Protein AF-A0A821N1W9-F1 (afdb_monomer)

Nearest PDB structures (foldseek):
  8ym1-assembly4_E  TM=4.774E-01  e=5.770E+00  Swine acute diarrhea syndrome coronavirus
  8wqk-assembly3_C  TM=3.440E-01  e=3.605E+00  Porcine epidemic diarrhea virus

Sequence (63 aa):
MSERYGFSLTTFSPSGKLVQIEYALNAVNAGSPAVGIKALNGVVLATEKKNKSLLHDDRTIHK

Solvent-accessible surface area (backbone atoms only — not comparable to full-atom values): 4429 Å² total; per-residue (Å²): 133,79,82,89,69,93,63,78,93,68,57,70,44,100,85,70,41,53,57,63,58,56,52,49,52,53,54,56,70,72,44,72,62,70,51,74,48,83,56,98,89,49,71,49,77,50,64,63,84,81,70,94,48,92,85,59,66,69,91,78,67,86,132

pLDDT: mean 87.24, std 9.57, range [50.91, 97.81]

InterPro domains:
  IPR000426 Proteasome alpha-subunit, N-terminal domain [PF10584] (7-27)
  IPR000426 Proteasome alpha-subunit, N-terminal domain [PS00388] (5-27)
  IPR000426 Proteasome alpha-subunit, N-terminal domain [SM00948] (5-27)
  IPR001353 Proteasome, subunit alpha/beta [PF00227] (28-63)
  IPR029055 Nucleophile aminohydrolases, N-terminal [G3DSA:3.60.20.10] (1-63)
  IPR029055 Nucleophile aminohydrolases, N-terminal [SSF56235] (4-63)
  IPR050115 Proteasome subunit alpha [PTHR11599] (9-63)

Organism: NCBI:txid392030

Foldseek 3Di:
DPDPDPDDPFDADPVRDRVVVVVVVVVVVVDWDKDKDDDPVDIDIDTDDDDPDPPDDPVVDDD

Radius of gyration: 18.9 Å; Cα contacts (8 Å, |Δi|>4): 39; chains: 1; bounding box: 45×31×48 Å

Structure (mmCIF, N/CA/C/O backbone):
data_AF-A0A821N1W9-F1
#
_entry.id   AF-A0A821N1W9-F1
#
loop_
_atom_site.group_PDB
_atom_site.id
_atom_site.type_symbol
_atom_site.label_atom_id
_atom_site.label_alt_id
_atom_site.label_comp_id
_atom_site.label_asym_id
_atom_site.label_entity_id
_atom_site.label_seq_id
_atom_site.pdbx_PDB_ins_code
_atom_site.Cartn_x
_atom_site.Cartn_y
_atom_site.Cartn_z
_atom_site.occupancy
_atom_site.B_iso_or_equiv
_atom_site.auth_seq_id
_atom_site.auth_comp_id
_atom_site.auth_asym_id
_atom_site.auth_atom_id
_atom_site.pdbx_PDB_model_num
ATOM 1 N N . MET A 1 1 ? -5.343 -25.994 23.226 1.00 50.91 1 MET A N 1
ATOM 2 C CA . MET A 1 1 ? -5.660 -24.615 23.652 1.00 50.91 1 MET A CA 1
ATOM 3 C C . MET A 1 1 ? -6.779 -24.122 22.758 1.00 50.91 1 MET A C 1
ATOM 5 O O . MET A 1 1 ? -6.551 -24.006 21.566 1.00 50.91 1 MET A O 1
ATOM 9 N N . SER A 1 2 ? -7.987 -23.943 23.288 1.00 63.34 2 SER A N 1
ATOM 10 C CA . SER A 1 2 ? -9.107 -23.370 22.533 1.00 63.34 2 SER A CA 1
ATOM 11 C C . SER A 1 2 ? -8.848 -21.880 22.293 1.00 63.34 2 SER A C 1
ATOM 13 O O . SER A 1 2 ? -8.506 -21.171 23.244 1.00 63.34 2 SER A O 1
ATOM 15 N N . GLU A 1 3 ? -8.995 -21.404 21.057 1.00 67.38 3 GLU A N 1
ATOM 16 C CA . GLU A 1 3 ? -8.948 -19.971 20.750 1.00 67.38 3 GLU A CA 1
ATOM 17 C C . GLU A 1 3 ? -10.028 -19.244 21.569 1.00 67.38 3 GLU A C 1
ATOM 19 O O . GLU A 1 3 ? -11.222 -19.475 21.406 1.00 67.38 3 GLU A O 1
ATOM 24 N N . ARG A 1 4 ? -9.609 -18.398 22.521 1.00 67.44 4 ARG A N 1
ATOM 25 C CA . ARG A 1 4 ? -10.493 -17.703 23.483 1.00 67.44 4 ARG A CA 1
ATOM 26 C C . ARG A 1 4 ? -11.196 -16.468 22.904 1.00 67.44 4 ARG A C 1
ATOM 28 O O . ARG A 1 4 ? -11.714 -15.655 23.662 1.00 67.44 4 ARG A O 1
ATOM 35 N N . TYR A 1 5 ? -11.213 -16.311 21.585 1.00 68.62 5 TYR A N 1
ATOM 36 C CA . TYR A 1 5 ? -11.810 -15.165 20.905 1.00 68.62 5 TYR A CA 1
ATOM 37 C C . TYR A 1 5 ? -12.922 -15.647 19.973 1.00 68.62 5 TYR A C 1
ATOM 39 O O . TYR A 1 5 ? -12.712 -15.857 18.788 1.00 68.62 5 TYR A O 1
ATOM 47 N N . GLY A 1 6 ? -14.122 -15.834 20.529 1.00 72.06 6 GLY A N 1
ATOM 48 C CA . GLY A 1 6 ? -15.336 -16.161 19.766 1.00 72.06 6 GLY A CA 1
ATOM 49 C C . GLY A 1 6 ? -16.069 -14.937 19.200 1.00 72.06 6 GLY A C 1
ATOM 50 O O . GLY A 1 6 ? -17.208 -15.061 18.761 1.00 72.06 6 GLY A O 1
ATOM 51 N N . PHE A 1 7 ? -15.462 -13.747 19.264 1.00 75.50 7 PHE A N 1
ATOM 52 C CA . PHE A 1 7 ? -16.060 -12.481 18.838 1.00 75.50 7 PHE A CA 1
ATOM 53 C C . PHE A 1 7 ? -15.195 -11.783 17.783 1.00 75.50 7 PHE A C 1
ATOM 55 O O . PHE A 1 7 ? -13.976 -11.948 17.754 1.00 75.50 7 PHE A O 1
ATOM 62 N N . SER A 1 8 ? -15.832 -10.989 16.917 1.00 79.94 8 SER A N 1
ATOM 63 C CA . SER A 1 8 ? -15.123 -10.233 15.878 1.00 79.94 8 SER A CA 1
ATOM 64 C C . SER A 1 8 ? -14.189 -9.188 16.496 1.00 79.94 8 SER A C 1
ATOM 66 O O . SER A 1 8 ? -14.618 -8.374 17.311 1.00 79.94 8 SER A O 1
ATOM 68 N N . LEU A 1 9 ? -12.929 -9.164 16.053 1.00 82.94 9 LEU A N 1
ATOM 69 C CA . LEU A 1 9 ? -11.938 -8.145 16.431 1.00 82.94 9 LEU A CA 1
ATOM 70 C C . LEU A 1 9 ? -12.121 -6.817 15.672 1.00 82.94 9 LEU A C 1
ATOM 72 O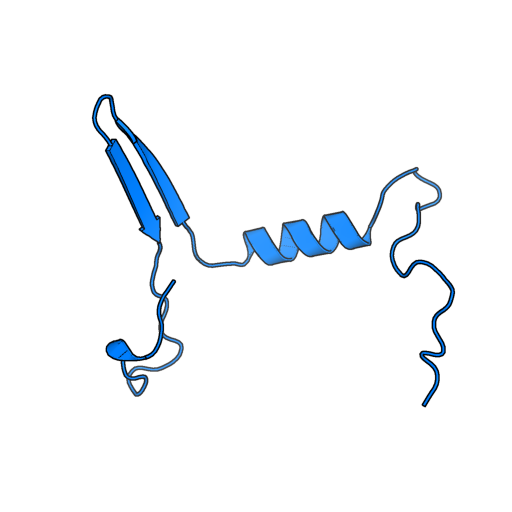 O . LEU A 1 9 ? -11.473 -5.824 15.992 1.00 82.94 9 LEU A O 1
ATOM 76 N N . THR A 1 10 ? -12.998 -6.790 14.664 1.00 83.06 10 THR A N 1
ATOM 77 C CA . THR A 1 10 ? -13.358 -5.588 13.901 1.00 83.06 10 THR A CA 1
ATOM 78 C C . THR A 1 10 ? -14.850 -5.315 14.070 1.00 83.06 10 THR A C 1
ATOM 80 O O . THR A 1 10 ? -15.684 -6.110 13.636 1.00 83.06 10 THR A O 1
ATOM 83 N N . THR A 1 11 ? -15.189 -4.199 14.715 1.00 86.62 11 THR A N 1
ATOM 84 C CA . THR A 1 11 ? -16.570 -3.788 15.011 1.00 86.62 11 THR A CA 1
ATOM 85 C C . THR A 1 11 ? -16.846 -2.380 14.495 1.00 86.62 11 THR A C 1
ATOM 87 O O . THR A 1 11 ? -15.930 -1.565 14.358 1.00 86.62 11 THR A O 1
ATOM 90 N N . PHE A 1 12 ? -18.118 -2.082 14.226 1.00 88.94 12 PHE A N 1
ATOM 91 C CA . PHE A 1 12 ? -18.555 -0.734 13.871 1.00 88.94 12 PHE A CA 1
ATOM 92 C C . PHE A 1 12 ? -18.384 0.226 15.052 1.00 88.94 12 PHE A C 1
ATOM 94 O O . PHE A 1 12 ? -18.727 -0.099 16.189 1.00 88.94 12 PHE A O 1
ATOM 101 N N . SER A 1 13 ? -17.860 1.419 14.779 1.00 87.12 13 SER A N 1
ATOM 102 C CA . SER A 1 13 ? -17.896 2.552 15.700 1.00 87.12 13 SER A CA 1
ATOM 103 C C . SER A 1 13 ? -19.320 3.125 15.792 1.00 87.12 13 SER A C 1
ATOM 105 O O . SER A 1 13 ? -20.140 2.880 14.904 1.00 87.12 13 SER A O 1
ATOM 107 N N . PRO A 1 14 ? -19.615 3.983 16.786 1.00 86.94 14 PRO A N 1
ATOM 108 C CA . PRO A 1 14 ? -20.879 4.728 16.845 1.00 86.94 14 PRO A CA 1
ATOM 109 C C . PRO A 1 14 ? -21.173 5.578 15.595 1.00 86.94 14 PRO A C 1
ATOM 111 O O . PRO A 1 14 ? -22.319 5.914 15.330 1.00 86.94 14 PRO A O 1
ATOM 114 N N . SER A 1 15 ? -20.142 5.911 14.813 1.00 89.00 15 SER A N 1
ATOM 115 C CA . SER A 1 15 ? -20.252 6.618 13.533 1.00 89.00 15 SER A CA 1
ATOM 116 C C . SER A 1 15 ? -20.439 5.697 12.317 1.00 89.00 15 SER A C 1
ATOM 118 O O . SER A 1 15 ? -20.453 6.185 11.190 1.00 89.00 15 SER A O 1
ATOM 120 N N . GLY A 1 16 ? -20.554 4.379 12.515 1.00 89.38 16 GLY A N 1
ATOM 121 C CA . GLY A 1 16 ? -20.731 3.390 11.445 1.00 89.38 16 GLY A CA 1
ATOM 122 C C . GLY A 1 16 ? -19.447 3.014 10.699 1.00 89.38 16 GLY A C 1
ATOM 123 O O . GLY A 1 16 ? -19.510 2.380 9.649 1.00 89.38 16 GLY A O 1
ATOM 124 N N . LYS A 1 17 ? -18.271 3.383 11.219 1.00 87.25 17 LYS A N 1
ATOM 125 C CA . LYS A 1 17 ? -16.974 3.101 10.589 1.00 87.25 17 LYS A CA 1
ATOM 126 C C . LYS A 1 17 ? -16.332 1.845 11.161 1.00 87.25 17 LYS A C 1
ATOM 128 O O . LYS A 1 17 ? -16.444 1.567 12.352 1.00 87.25 17 LYS A O 1
ATOM 133 N N . LEU A 1 18 ? -15.586 1.122 10.331 1.00 90.81 18 LEU A N 1
ATOM 134 C CA . LEU A 1 18 ? -14.729 0.024 10.777 1.00 90.81 18 LEU A CA 1
ATOM 135 C C . LEU A 1 18 ? -13.314 0.557 10.992 1.00 90.81 18 LEU A C 1
ATOM 137 O O . LEU A 1 18 ? -12.490 0.569 10.082 1.00 90.81 18 LEU A O 1
ATOM 141 N N . VAL A 1 19 ? -13.035 1.011 12.211 1.00 89.56 19 VAL A N 1
ATOM 142 C CA . VAL A 1 19 ? -11.784 1.718 12.537 1.00 89.56 19 VAL A CA 1
ATOM 143 C C . VAL A 1 19 ? -10.544 0.848 12.280 1.00 89.56 19 VAL A C 1
ATOM 145 O O . VAL A 1 19 ? -9.528 1.344 11.805 1.00 89.56 19 VAL A O 1
ATOM 148 N N . GLN A 1 20 ? -10.642 -0.471 12.487 1.00 92.12 20 GLN A N 1
ATOM 149 C CA . GLN A 1 20 ? -9.550 -1.403 12.166 1.00 92.12 20 GLN A CA 1
ATOM 150 C C . GLN A 1 20 ? -9.201 -1.423 10.668 1.00 92.12 20 GLN A C 1
ATOM 152 O O . GLN A 1 20 ? -8.036 -1.585 10.313 1.00 92.12 20 GLN A O 1
ATOM 157 N N . ILE A 1 21 ? -10.175 -1.195 9.780 1.00 92.88 21 ILE A N 1
ATOM 158 C CA . ILE A 1 21 ? -9.924 -1.080 8.335 1.00 92.88 21 ILE A CA 1
ATOM 159 C 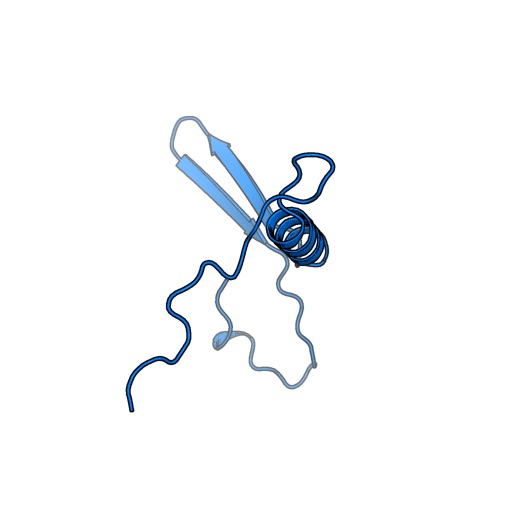C . ILE A 1 21 ? -9.215 0.239 8.023 1.00 92.88 21 ILE A C 1
ATOM 161 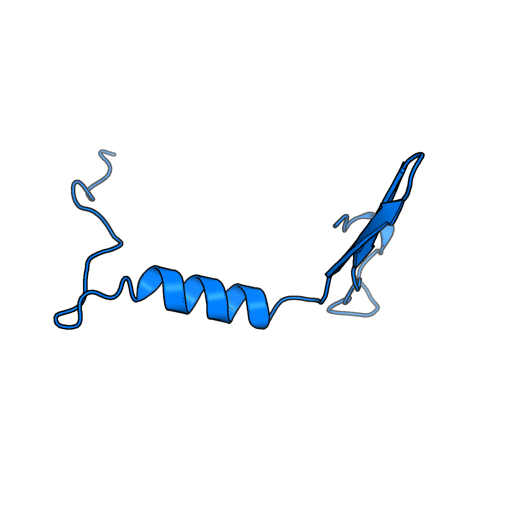O O . ILE A 1 21 ? -8.281 0.259 7.226 1.00 92.88 21 ILE A O 1
ATOM 165 N N . GLU A 1 22 ? -9.606 1.335 8.676 1.00 91.81 22 GLU A N 1
ATOM 166 C CA . GLU A 1 22 ? -8.927 2.626 8.513 1.00 91.81 22 GLU A CA 1
ATOM 167 C C . GLU A 1 22 ? -7.461 2.544 8.975 1.00 91.81 22 GLU A C 1
ATOM 169 O O . GLU A 1 22 ? -6.563 3.032 8.289 1.00 91.81 22 GLU A O 1
ATOM 174 N N . TYR A 1 23 ? -7.189 1.851 10.085 1.00 93.69 23 TYR A N 1
ATOM 175 C CA . TYR 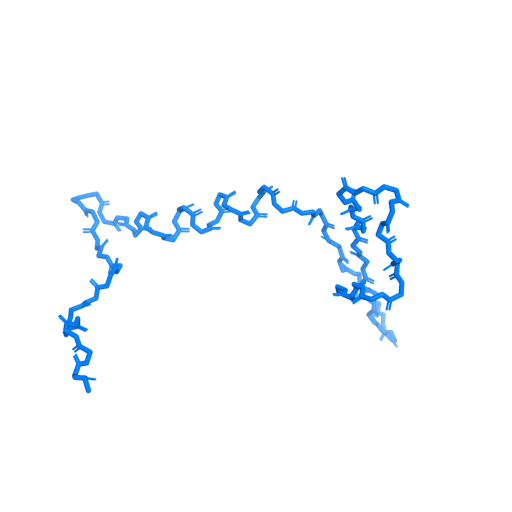A 1 23 ? -5.821 1.586 10.537 1.00 93.69 23 TYR A CA 1
ATOM 176 C C . TYR A 1 23 ? -5.029 0.727 9.551 1.00 93.69 23 TYR A C 1
ATOM 178 O O . TYR A 1 23 ? -3.871 1.039 9.270 1.00 93.69 23 TYR A O 1
ATOM 186 N N . ALA A 1 24 ? -5.649 -0.306 8.980 1.00 94.56 24 ALA A N 1
ATOM 187 C CA . ALA A 1 24 ? -5.013 -1.123 7.954 1.00 94.56 24 ALA A CA 1
ATOM 188 C C . ALA A 1 24 ? -4.665 -0.297 6.702 1.00 94.56 24 ALA A C 1
ATOM 190 O O . ALA A 1 24 ? -3.549 -0.398 6.197 1.00 94.56 24 ALA A O 1
ATOM 191 N N . LEU A 1 25 ? -5.567 0.574 6.238 1.00 95.38 25 LEU A N 1
ATOM 192 C CA . LEU A 1 25 ? -5.307 1.467 5.102 1.00 95.38 25 LEU A CA 1
ATOM 193 C C . LEU A 1 25 ? -4.165 2.449 5.392 1.00 95.38 25 LEU A C 1
ATOM 195 O O . LEU A 1 25 ? -3.297 2.652 4.544 1.00 95.38 25 LEU A O 1
ATOM 199 N N . ASN A 1 26 ? -4.110 3.007 6.601 1.00 95.56 26 ASN A N 1
ATOM 200 C CA . ASN A 1 26 ? -2.999 3.865 7.014 1.00 95.56 26 ASN A CA 1
ATOM 201 C C . ASN A 1 26 ? -1.663 3.105 7.038 1.00 95.56 26 ASN A C 1
ATOM 203 O O . ASN A 1 26 ? -0.641 3.653 6.625 1.00 95.56 26 ASN A O 1
ATOM 207 N N . ALA A 1 27 ? -1.664 1.838 7.462 1.00 94.69 27 ALA A N 1
ATOM 208 C CA . ALA A 1 27 ? -0.476 0.988 7.420 1.00 94.69 27 ALA A CA 1
ATOM 209 C C . ALA A 1 27 ? -0.027 0.681 5.979 1.00 94.69 27 ALA A C 1
ATOM 211 O O . ALA A 1 27 ? 1.171 0.703 5.701 1.00 94.69 27 ALA A O 1
ATOM 212 N N . VAL A 1 28 ? -0.967 0.459 5.052 1.00 94.31 28 VAL A N 1
ATOM 213 C CA . VAL A 1 28 ? -0.670 0.294 3.616 1.00 94.31 28 VAL A CA 1
ATOM 214 C C . VAL A 1 28 ? -0.052 1.566 3.037 1.00 94.31 28 VAL A C 1
ATOM 216 O O . VAL A 1 28 ? 0.957 1.484 2.341 1.00 94.31 28 VAL A O 1
ATOM 219 N N . ASN A 1 29 ? -0.588 2.740 3.380 1.00 93.69 29 ASN A N 1
ATOM 220 C CA . ASN A 1 29 ? -0.049 4.028 2.931 1.00 93.69 29 ASN A CA 1
ATOM 221 C C . ASN A 1 29 ? 1.370 4.309 3.453 1.00 93.69 29 ASN A C 1
ATOM 223 O O . ASN A 1 29 ? 2.131 5.015 2.797 1.00 93.69 29 ASN A O 1
ATOM 227 N N . ALA A 1 30 ? 1.744 3.759 4.612 1.00 92.56 30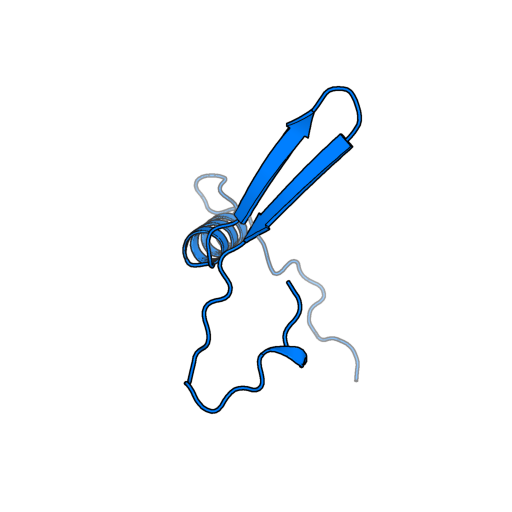 ALA A N 1
ATOM 228 C CA . ALA A 1 30 ? 3.109 3.832 5.139 1.00 92.56 30 ALA A CA 1
ATOM 229 C C . ALA A 1 30 ? 4.077 2.821 4.482 1.00 92.56 30 ALA A C 1
ATOM 231 O O . ALA A 1 30 ? 5.283 2.853 4.747 1.00 92.56 30 ALA A O 1
ATOM 232 N N . GLY A 1 31 ? 3.561 1.904 3.657 1.00 90.44 31 GLY A N 1
ATOM 233 C CA . GLY A 1 31 ? 4.341 0.923 2.911 1.00 90.44 31 GLY A CA 1
ATOM 234 C C . GLY A 1 31 ? 5.172 1.538 1.781 1.00 90.44 31 GLY A C 1
ATOM 235 O O . GLY A 1 31 ? 5.007 2.695 1.402 1.00 90.44 31 GLY A O 1
ATOM 236 N N . SER A 1 32 ? 6.096 0.750 1.222 1.00 91.50 32 SER A N 1
ATOM 237 C CA . SER A 1 32 ? 6.834 1.166 0.020 1.00 91.50 32 SER A CA 1
ATOM 238 C C . SER A 1 32 ? 5.887 1.300 -1.177 1.00 91.50 32 SER A C 1
ATOM 240 O O . SER A 1 32 ? 5.025 0.435 -1.349 1.00 91.50 32 SER A O 1
ATOM 242 N N . PRO A 1 33 ? 6.080 2.304 -2.048 1.00 92.88 33 PRO A N 1
ATOM 243 C CA . PRO A 1 33 ? 5.260 2.468 -3.235 1.00 92.88 33 PRO A CA 1
ATOM 244 C C . PRO A 1 33 ? 5.415 1.276 -4.186 1.00 92.88 33 PRO A C 1
ATOM 246 O O . PRO A 1 33 ? 6.497 0.700 -4.361 1.00 92.88 33 PRO A O 1
ATOM 249 N N . ALA A 1 34 ? 4.307 0.926 -4.825 1.00 94.88 34 ALA A N 1
ATOM 250 C CA . ALA A 1 34 ? 4.235 -0.049 -5.898 1.00 94.88 34 ALA A CA 1
ATOM 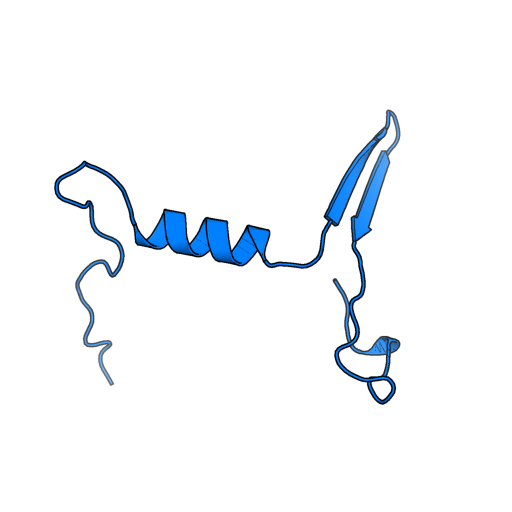251 C C . ALA A 1 34 ? 3.322 0.493 -7.002 1.00 94.88 34 ALA A C 1
ATOM 253 O O . ALA A 1 34 ? 2.351 1.197 -6.727 1.00 94.88 34 ALA A O 1
ATOM 254 N N . VAL A 1 35 ? 3.646 0.178 -8.250 1.00 96.31 35 VAL A N 1
ATOM 255 C CA . VAL A 1 35 ? 2.911 0.601 -9.439 1.00 96.31 35 VAL A CA 1
ATOM 256 C C . VAL A 1 35 ? 2.725 -0.582 -10.377 1.00 96.31 35 VAL A C 1
ATOM 258 O O . VAL A 1 35 ? 3.594 -1.443 -10.507 1.00 96.31 35 VAL A O 1
ATOM 261 N N . GLY A 1 36 ? 1.575 -0.611 -11.042 1.00 97.19 36 GLY A N 1
ATOM 262 C CA . GLY A 1 36 ? 1.277 -1.558 -12.103 1.00 97.19 36 GLY A CA 1
ATOM 263 C C . GLY A 1 36 ? 0.835 -0.831 -13.365 1.00 97.19 36 GLY A C 1
ATOM 264 O O . GLY A 1 36 ? 0.057 0.119 -13.292 1.00 97.19 36 GLY A O 1
ATOM 265 N N . ILE A 1 37 ? 1.313 -1.283 -14.521 1.00 97.81 37 ILE A N 1
ATOM 266 C CA . ILE A 1 37 ? 0.919 -0.773 -15.836 1.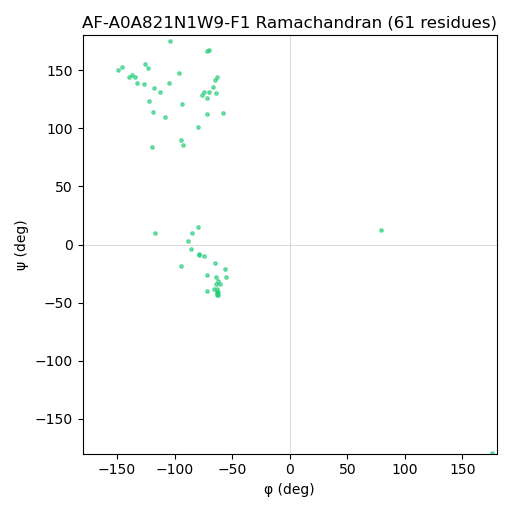00 97.81 37 ILE A CA 1
ATOM 267 C C . ILE A 1 37 ? 0.359 -1.935 -16.648 1.00 97.81 37 ILE A C 1
ATOM 269 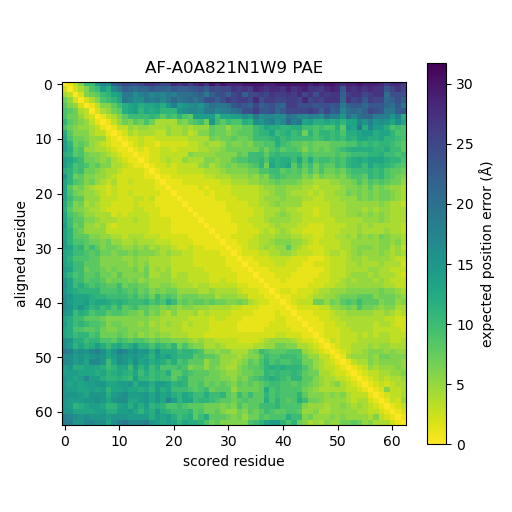O O . ILE A 1 37 ? 1.039 -2.935 -16.871 1.00 97.81 37 ILE A O 1
ATOM 273 N N . LYS A 1 38 ? -0.881 -1.791 -17.120 1.00 97.75 38 LYS A N 1
ATOM 274 C CA . LYS A 1 38 ? -1.510 -2.740 -18.042 1.00 97.75 38 LYS A CA 1
ATOM 275 C C . LYS A 1 38 ? -1.298 -2.273 -19.484 1.00 97.75 38 LYS A C 1
ATOM 277 O O . LYS A 1 38 ? -1.757 -1.193 -19.846 1.00 97.75 38 LYS A O 1
ATOM 282 N N . ALA A 1 39 ? -0.658 -3.102 -20.298 1.00 97.44 39 ALA A N 1
ATOM 283 C CA . ALA A 1 39 ? -0.497 -2.925 -21.738 1.00 97.44 39 ALA A CA 1
ATOM 284 C C . ALA A 1 39 ? -1.438 -3.863 -22.518 1.00 97.44 39 ALA A C 1
ATOM 286 O O . ALA A 1 39 ? -2.134 -4.698 -21.941 1.00 97.44 39 ALA A O 1
ATOM 287 N N . LEU A 1 40 ? -1.465 -3.730 -23.847 1.00 97.19 40 LEU A N 1
ATOM 288 C CA . LEU A 1 40 ? -2.298 -4.569 -24.721 1.00 97.19 40 LEU A CA 1
ATOM 289 C C . LEU A 1 40 ? -1.892 -6.049 -24.686 1.00 97.19 40 LEU A C 1
ATOM 291 O O . LEU A 1 40 ? -2.739 -6.927 -24.797 1.00 97.19 40 LEU A O 1
ATOM 295 N N . ASN A 1 41 ? -0.598 -6.316 -24.531 1.00 96.38 41 ASN A N 1
ATOM 296 C CA . ASN A 1 41 ? 0.003 -7.645 -24.611 1.00 96.38 41 ASN A CA 1
ATOM 297 C C . ASN A 1 41 ? 0.649 -8.097 -23.294 1.00 96.38 41 ASN A C 1
ATOM 299 O O . ASN A 1 41 ? 1.376 -9.087 -23.283 1.00 96.38 41 ASN A O 1
ATOM 303 N N . GLY A 1 42 ? 0.435 -7.374 -22.194 1.00 96.50 42 GLY A N 1
ATOM 304 C CA . GLY A 1 42 ? 1.076 -7.722 -20.934 1.00 96.50 42 GLY A CA 1
ATOM 305 C C . GLY A 1 42 ? 0.814 -6.746 -19.802 1.00 96.50 42 GLY A C 1
ATOM 306 O O . GLY A 1 42 ? 0.104 -5.752 -19.947 1.00 96.50 42 GLY A O 1
ATOM 307 N N . VAL A 1 43 ? 1.407 -7.050 -18.654 1.00 97.62 43 VAL A N 1
ATOM 308 C CA . VAL A 1 43 ? 1.342 -6.237 -17.441 1.00 97.62 43 VAL A CA 1
ATOM 309 C C . VAL A 1 43 ? 2.752 -6.091 -16.890 1.00 97.62 43 VAL A C 1
ATOM 311 O O . VAL A 1 43 ? 3.516 -7.052 -16.873 1.00 97.62 43 VAL A O 1
ATOM 314 N N . VAL A 1 44 ? 3.086 -4.889 -16.434 1.00 97.06 44 VAL A N 1
ATOM 315 C CA . VAL A 1 44 ? 4.328 -4.595 -15.717 1.00 97.06 44 VAL A CA 1
ATOM 316 C C . VAL A 1 44 ? 3.970 -4.245 -14.284 1.00 97.06 44 VAL A C 1
ATOM 318 O O . VAL A 1 44 ? 3.090 -3.417 -14.063 1.00 97.06 44 VAL A O 1
ATOM 321 N N . LEU A 1 45 ? 4.657 -4.853 -13.321 1.00 96.50 45 LEU A N 1
ATOM 322 C CA . LEU A 1 45 ? 4.576 -4.507 -11.905 1.00 96.50 45 LEU A CA 1
ATOM 323 C C . LEU A 1 45 ? 5.959 -4.045 -11.448 1.00 96.50 45 LEU A C 1
ATOM 325 O O . LEU A 1 45 ? 6.963 -4.674 -11.780 1.00 96.50 45 LEU A O 1
ATOM 329 N N . ALA A 1 46 ? 6.013 -2.948 -10.704 1.00 95.00 46 ALA A N 1
ATOM 330 C CA . ALA A 1 46 ? 7.245 -2.407 -10.151 1.00 95.00 46 ALA A CA 1
ATOM 331 C C . ALA A 1 46 ? 7.008 -1.909 -8.725 1.00 95.00 46 ALA A C 1
ATOM 333 O O . ALA A 1 46 ? 5.952 -1.368 -8.408 1.00 95.00 46 ALA A O 1
ATOM 334 N N . THR A 1 47 ? 7.997 -2.065 -7.851 1.00 94.25 47 THR A N 1
ATOM 335 C CA . THR A 1 47 ? 7.939 -1.565 -6.473 1.00 94.25 47 THR A CA 1
ATOM 336 C C . THR A 1 47 ? 9.311 -1.113 -6.010 1.00 94.25 47 THR A C 1
ATOM 338 O O . THR A 1 47 ? 10.337 -1.606 -6.481 1.00 94.25 47 THR A O 1
ATOM 341 N N . GLU A 1 48 ? 9.339 -0.164 -5.077 1.00 89.81 48 GLU A N 1
ATOM 34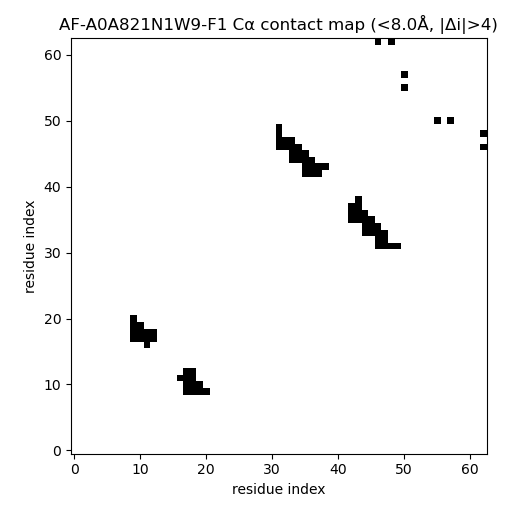2 C CA . GLU A 1 48 ? 10.578 0.225 -4.421 1.00 89.81 48 GLU A CA 1
ATOM 343 C C . GLU A 1 48 ? 11.042 -0.873 -3.452 1.00 89.81 48 GLU A C 1
ATOM 345 O O . GLU A 1 48 ? 10.343 -1.282 -2.509 1.00 89.81 48 GLU A O 1
ATOM 350 N N . LYS A 1 49 ? 12.288 -1.302 -3.633 1.00 84.62 49 LYS A N 1
ATOM 351 C CA . LYS A 1 49 ? 12.961 -2.194 -2.702 1.00 84.62 49 LYS A CA 1
ATOM 352 C C . LYS A 1 49 ? 13.768 -1.405 -1.673 1.00 84.62 49 LYS A C 1
ATOM 354 O O . LYS A 1 49 ? 14.963 -1.172 -1.817 1.00 84.62 49 LYS A O 1
ATOM 359 N N . LYS A 1 50 ? 13.084 -0.997 -0.607 1.00 80.69 50 LYS A N 1
ATOM 360 C CA . LYS A 1 50 ? 13.692 -0.261 0.502 1.00 80.69 50 LYS A CA 1
ATOM 361 C C . LYS A 1 50 ? 14.436 -1.209 1.450 1.00 80.69 50 LYS A C 1
ATOM 363 O O . LYS A 1 50 ? 13.816 -1.866 2.288 1.00 80.69 50 LYS A O 1
ATOM 368 N N . ASN A 1 51 ? 15.760 -1.272 1.329 1.00 81.19 51 ASN A N 1
ATOM 369 C CA . ASN A 1 51 ? 16.608 -2.018 2.260 1.00 81.19 51 ASN A CA 1
ATOM 370 C C . ASN A 1 51 ? 16.727 -1.274 3.593 1.00 81.19 51 ASN A C 1
ATOM 372 O O . ASN A 1 51 ? 17.011 -0.079 3.627 1.00 81.19 51 ASN A O 1
ATOM 376 N N . LYS A 1 52 ? 16.517 -1.982 4.709 1.00 82.69 52 LYS A N 1
ATOM 377 C CA . LYS A 1 52 ? 16.667 -1.401 6.056 1.00 82.69 52 LYS A CA 1
ATOM 378 C C . LYS A 1 52 ? 18.132 -1.149 6.427 1.00 82.69 52 LYS A C 1
ATOM 380 O O . LYS A 1 52 ? 18.405 -0.297 7.262 1.00 82.69 52 LYS A O 1
ATOM 385 N N . SER A 1 53 ? 19.054 -1.903 5.831 1.00 86.75 53 SER A N 1
ATOM 386 C CA . SER A 1 53 ? 20.495 -1.822 6.064 1.00 86.75 53 SER A CA 1
ATOM 387 C C . SER A 1 53 ? 21.249 -2.200 4.793 1.00 86.75 53 SER A C 1
ATOM 389 O O . SER A 1 53 ? 20.783 -3.043 4.029 1.00 86.75 53 SER A O 1
ATOM 391 N N . LEU A 1 54 ? 22.439 -1.623 4.611 1.00 84.38 54 LEU A N 1
ATOM 392 C CA . LEU A 1 54 ? 23.376 -1.983 3.540 1.00 84.38 54 LEU A CA 1
ATOM 393 C C . LEU A 1 54 ? 23.911 -3.418 3.675 1.00 84.38 54 LEU A C 1
ATOM 395 O O . LEU A 1 54 ? 24.467 -3.957 2.728 1.00 84.38 54 LEU A O 1
ATOM 399 N N . LEU A 1 55 ? 23.747 -4.035 4.849 1.00 89.56 55 LEU A N 1
ATOM 400 C CA . LEU A 1 55 ? 24.179 -5.408 5.125 1.00 89.56 55 LEU A CA 1
ATOM 401 C C . LEU A 1 55 ? 23.140 -6.465 4.716 1.00 89.56 55 LEU A C 1
ATOM 403 O O . LEU A 1 55 ? 23.388 -7.656 4.879 1.00 89.56 55 LEU A O 1
ATOM 407 N N . HIS A 1 56 ? 21.961 -6.057 4.240 1.00 85.00 56 HIS A N 1
ATOM 408 C CA . HIS A 1 56 ? 20.947 -7.001 3.776 1.00 85.00 56 HIS A CA 1
ATOM 409 C C . HIS A 1 56 ? 21.315 -7.553 2.397 1.00 85.00 56 HIS A C 1
ATOM 411 O O . HIS A 1 56 ? 21.542 -6.786 1.465 1.00 85.00 56 HIS A O 1
ATOM 417 N N . ASP A 1 57 ? 21.314 -8.882 2.253 1.00 86.31 57 ASP A N 1
ATOM 418 C CA . ASP A 1 57 ? 21.459 -9.505 0.937 1.00 86.31 57 ASP A CA 1
ATOM 419 C C . ASP A 1 57 ? 20.179 -9.291 0.133 1.00 86.31 57 ASP A C 1
ATOM 421 O O . ASP A 1 57 ? 19.115 -9.853 0.421 1.00 86.31 57 ASP A O 1
ATOM 425 N N . ASP A 1 58 ? 20.311 -8.497 -0.921 1.00 80.44 58 ASP A N 1
ATOM 426 C CA . ASP A 1 58 ? 19.234 -8.184 -1.833 1.00 80.44 58 ASP A CA 1
ATOM 427 C C . ASP A 1 58 ? 18.578 -9.433 -2.447 1.00 80.44 58 ASP A C 1
ATOM 429 O O . ASP A 1 58 ? 17.385 -9.438 -2.739 1.00 80.44 58 ASP A O 1
ATOM 433 N N . ARG A 1 59 ? 19.279 -10.547 -2.604 1.00 82.44 59 ARG A N 1
ATOM 434 C CA . ARG A 1 59 ? 18.691 -11.727 -3.254 1.00 82.44 59 ARG A CA 1
ATOM 435 C C . ARG A 1 59 ? 17.688 -12.475 -2.378 1.00 82.44 59 ARG A C 1
ATOM 437 O O . ARG A 1 59 ? 17.008 -13.358 -2.878 1.00 82.44 59 ARG A O 1
ATOM 444 N N . THR A 1 60 ? 17.588 -12.134 -1.094 1.00 84.38 60 THR A N 1
ATOM 445 C CA . THR A 1 60 ? 16.731 -12.851 -0.133 1.00 84.38 60 THR A CA 1
ATOM 446 C C . THR A 1 60 ? 15.343 -12.233 0.039 1.00 84.38 60 THR A C 1
ATOM 448 O O . THR A 1 60 ? 14.427 -12.903 0.510 1.00 84.38 60 THR A O 1
ATOM 451 N N . ILE A 1 61 ? 15.163 -10.966 -0.349 1.00 79.44 61 ILE A N 1
ATOM 452 C CA . ILE A 1 61 ? 13.894 -10.246 -0.202 1.00 79.44 61 ILE A CA 1
ATOM 453 C C . ILE A 1 61 ? 13.260 -10.072 -1.582 1.00 79.44 61 ILE A C 1
ATOM 455 O O . ILE A 1 61 ? 13.732 -9.266 -2.388 1.00 79.44 61 ILE A O 1
ATOM 459 N N . HIS A 1 62 ? 12.159 -10.787 -1.812 1.00 78.38 62 HIS A N 1
ATOM 460 C CA . HIS A 1 62 ? 11.303 -10.646 -2.989 1.00 78.38 62 HIS A CA 1
ATOM 461 C C . HIS A 1 62 ? 10.020 -9.903 -2.615 1.00 78.38 62 HIS A C 1
ATOM 463 O O . HIS A 1 62 ? 9.455 -10.133 -1.544 1.00 78.38 62 HIS A O 1
ATOM 469 N N . LYS A 1 63 ? 9.590 -8.996 -3.488 1.00 75.50 63 LYS A N 1
ATOM 470 C CA . LYS A 1 63 ? 8.334 -8.258 -3.379 1.00 75.50 63 LYS A CA 1
ATOM 471 C C . LYS A 1 63 ? 7.492 -8.505 -4.616 1.00 75.50 63 LYS A C 1
ATOM 473 O O . LYS A 1 63 ? 8.111 -8.644 -5.695 1.00 75.50 63 LYS A O 1
#

Mean predicted aligned error: 7.58 Å

Secondary structure (DSSP, 8-state):
---S--S-S--B-TTS-BHHHHHHHHHHHTSPPEEEEE-SS-EEEEE----S-TTS-GGG---